Protein AF-A0A3D8PCH6-F1 (afdb_monomer_lite)

InterPro domains:
  IPR036518 CobE/GbiG C-terminal domain superfamily [SSF159664] (2-35)

Foldseek 3Di:
DAVVVQDVVQDPQKDWPDDWDADPVNPDIHTHIDHDDD

Structure (mmCIF, N/CA/C/O backbone):
data_AF-A0A3D8PCH6-F1
#
_entry.id   AF-A0A3D8PCH6-F1
#
loop_
_atom_site.group_PDB
_atom_site.id
_atom_site.type_symbol
_atom_site.label_atom_id
_atom_site.label_alt_id
_atom_site.label_comp_id
_atom_site.label_asym_id
_atom_site.label_entity_id
_atom_site.label_seq_id
_atom_site.pdbx_PDB_ins_code
_atom_site.Cartn_x
_atom_site.Cartn_y
_atom_site.Cartn_z
_atom_site.occupancy
_atom_site.B_iso_or_equiv
_atom_site.auth_seq_id
_atom_site.auth_comp_id
_atom_site.auth_asym_id
_atom_site.auth_atom_id
_atom_site.pdbx_PDB_model_num
ATOM 1 N N . LEU A 1 1 ? -8.578 6.989 -5.085 1.00 92.00 1 LEU A N 1
ATOM 2 C CA . LEU A 1 1 ? -7.732 8.032 -5.704 1.00 92.00 1 LEU A CA 1
ATOM 3 C C . LEU A 1 1 ? -6.269 7.891 -5.297 1.00 92.00 1 LEU A C 1
ATOM 5 O O . LEU A 1 1 ? -5.458 7.760 -6.195 1.00 92.00 1 LEU A O 1
ATOM 9 N N . ALA A 1 2 ? -5.936 7.868 -3.999 1.00 97.88 2 ALA A N 1
ATOM 10 C CA . ALA A 1 2 ? -4.544 7.876 -3.526 1.00 97.88 2 ALA A CA 1
ATOM 11 C C . ALA A 1 2 ? -3.618 6.835 -4.193 1.00 97.88 2 ALA A C 1
ATOM 13 O O . ALA A 1 2 ? -2.598 7.216 -4.752 1.00 97.88 2 ALA A O 1
ATOM 14 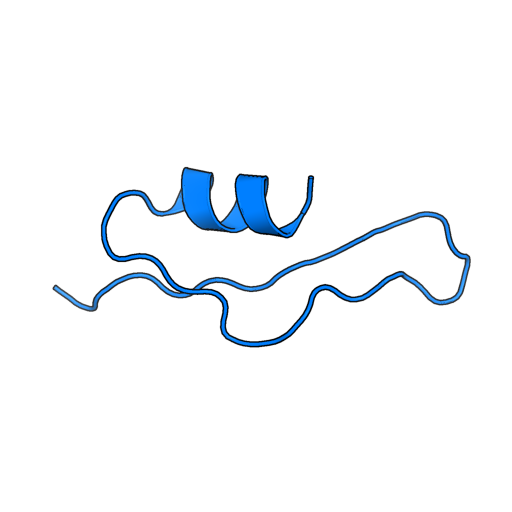N N . GLU A 1 3 ? -3.988 5.550 -4.203 1.00 97.75 3 GLU A N 1
ATOM 15 C CA . GLU A 1 3 ? -3.157 4.488 -4.809 1.00 97.75 3 GLU A CA 1
ATOM 16 C C . GLU A 1 3 ? -2.987 4.679 -6.319 1.00 97.75 3 GLU A C 1
ATOM 18 O O . GLU A 1 3 ? -1.875 4.613 -6.832 1.00 97.75 3 GLU A O 1
ATOM 23 N N . ALA A 1 4 ? -4.076 4.994 -7.024 1.00 97.75 4 ALA A N 1
ATOM 24 C CA . ALA A 1 4 ? -4.029 5.264 -8.457 1.00 97.75 4 ALA A CA 1
ATOM 25 C C . ALA A 1 4 ? -3.137 6.475 -8.787 1.00 97.75 4 ALA A C 1
ATOM 27 O O . ALA A 1 4 ? -2.372 6.419 -9.743 1.00 97.75 4 ALA A O 1
ATOM 28 N N . ALA A 1 5 ? -3.198 7.545 -7.986 1.00 98.00 5 ALA A N 1
ATOM 29 C CA . ALA A 1 5 ? -2.358 8.728 -8.166 1.00 98.00 5 ALA A CA 1
ATOM 30 C C . ALA A 1 5 ? -0.873 8.426 -7.903 1.00 98.00 5 ALA A C 1
ATOM 32 O O . ALA A 1 5 ? -0.021 8.855 -8.676 1.00 98.00 5 ALA A O 1
ATOM 33 N N . ALA A 1 6 ? -0.568 7.653 -6.856 1.00 97.88 6 ALA A N 1
ATOM 34 C CA . ALA A 1 6 ? 0.799 7.249 -6.532 1.00 97.88 6 ALA A CA 1
ATOM 35 C C . ALA A 1 6 ? 1.423 6.382 -7.641 1.00 97.88 6 ALA A C 1
ATOM 37 O O . ALA A 1 6 ? 2.547 6.641 -8.061 1.00 97.88 6 ALA A O 1
ATOM 38 N N . LEU A 1 7 ? 0.681 5.399 -8.164 1.00 97.62 7 LEU A N 1
ATOM 39 C CA . LEU A 1 7 ? 1.140 4.564 -9.282 1.00 97.62 7 LEU A CA 1
ATOM 40 C C . LEU A 1 7 ? 1.302 5.376 -10.574 1.00 97.62 7 LEU A C 1
ATOM 42 O O . LEU A 1 7 ? 2.308 5.243 -11.268 1.00 97.62 7 LEU A O 1
ATOM 46 N N . ALA A 1 8 ? 0.343 6.253 -10.884 1.00 97.38 8 ALA A N 1
ATOM 47 C CA . ALA A 1 8 ? 0.393 7.088 -12.083 1.00 97.38 8 ALA A CA 1
ATOM 48 C C . ALA A 1 8 ? 1.594 8.048 -12.094 1.00 97.38 8 ALA A C 1
ATOM 50 O O . ALA A 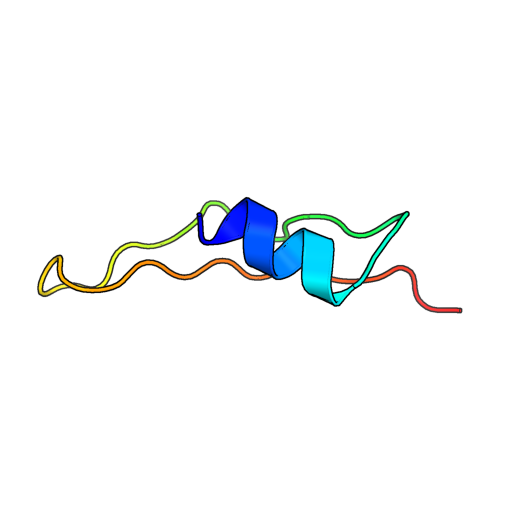1 8 ? 2.110 8.351 -13.166 1.00 97.38 8 ALA A O 1
ATOM 51 N N . ALA A 1 9 ? 2.058 8.499 -10.924 1.00 96.75 9 ALA A N 1
ATOM 52 C CA . ALA A 1 9 ? 3.228 9.368 -10.807 1.00 96.75 9 ALA A CA 1
ATOM 53 C C . ALA A 1 9 ? 4.554 8.676 -11.181 1.00 96.75 9 ALA A C 1
ATOM 55 O O . ALA A 1 9 ? 5.507 9.362 -11.540 1.00 96.75 9 ALA A O 1
ATOM 56 N N . LEU A 1 10 ? 4.622 7.343 -11.091 1.00 96.88 10 LEU A N 1
ATOM 57 C CA . LEU A 1 10 ? 5.842 6.558 -11.320 1.00 96.88 10 LEU A CA 1
ATOM 58 C C . LEU A 1 10 ? 5.830 5.798 -12.655 1.00 96.88 1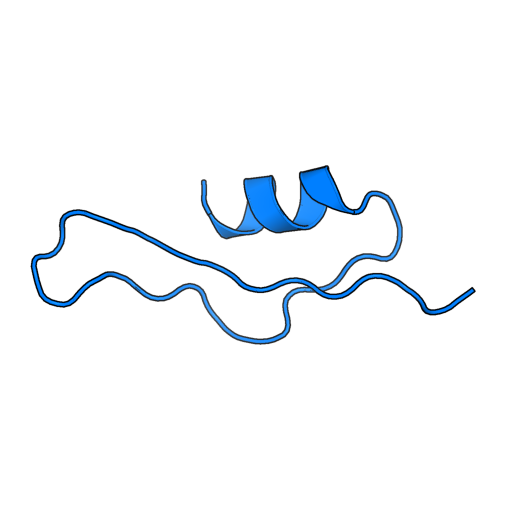0 LEU A C 1
ATOM 60 O O . LEU A 1 10 ? 6.887 5.573 -13.235 1.00 96.88 10 LEU A O 1
ATOM 64 N N . GLY A 1 11 ? 4.650 5.430 -13.165 1.00 93.56 11 GLY A N 1
ATOM 65 C CA . GLY A 1 11 ? 4.506 4.734 -14.445 1.00 93.56 11 GLY A CA 1
ATOM 66 C C . GLY A 1 11 ? 4.603 3.200 -14.351 1.00 93.56 11 GLY A C 1
ATOM 67 O O . GLY A 1 11 ? 4.410 2.624 -13.277 1.00 93.56 11 GLY A O 1
ATOM 68 N N . PRO A 1 12 ? 4.817 2.506 -15.488 1.00 95.56 12 PRO A N 1
ATOM 69 C CA . PRO A 1 12 ? 4.841 1.043 -15.543 1.00 95.56 12 PRO A CA 1
ATOM 70 C C . PRO A 1 12 ? 5.874 0.420 -14.595 1.00 95.56 12 PRO A C 1
ATOM 72 O O . PRO A 1 12 ? 6.980 0.927 -14.459 1.00 95.56 12 PRO A O 1
ATOM 75 N N . GLY A 1 13 ? 5.513 -0.698 -13.960 1.00 94.31 13 GLY A N 1
ATOM 76 C CA . GLY A 1 13 ? 6.374 -1.398 -12.994 1.00 94.31 13 GLY A CA 1
ATOM 77 C C . GLY A 1 13 ? 6.273 -0.879 -11.555 1.00 94.31 13 GLY A C 1
ATOM 78 O O . GLY A 1 13 ? 6.760 -1.539 -10.639 1.00 94.31 13 GLY A O 1
ATOM 79 N N . ALA A 1 14 ? 5.592 0.250 -11.327 1.00 96.94 14 ALA A N 1
ATOM 80 C CA . ALA A 1 14 ? 5.340 0.741 -9.980 1.00 96.94 14 ALA A CA 1
ATOM 81 C C . ALA A 1 14 ? 4.453 -0.218 -9.170 1.00 96.94 14 ALA A C 1
ATOM 83 O O . ALA A 1 14 ? 3.522 -0.836 -9.697 1.00 96.94 14 ALA A O 1
ATOM 84 N N . ARG A 1 15 ? 4.707 -0.297 -7.861 1.00 97.00 15 ARG A N 1
ATOM 85 C CA . ARG A 1 15 ? 3.931 -1.120 -6.921 1.00 97.00 15 ARG A CA 1
ATOM 86 C C . ARG A 1 15 ? 3.612 -0.361 -5.640 1.00 97.00 15 ARG A C 1
ATOM 88 O O . ARG A 1 15 ? 4.390 0.478 -5.196 1.00 97.00 15 ARG A O 1
ATOM 95 N N . ILE A 1 16 ? 2.465 -0.673 -5.041 1.00 97.75 16 ILE A N 1
ATOM 96 C CA . ILE A 1 16 ? 2.064 -0.145 -3.733 1.00 97.75 16 ILE A CA 1
ATOM 97 C C . ILE A 1 16 ? 2.826 -0.888 -2.635 1.00 97.75 16 ILE A C 1
ATOM 99 O O . ILE A 1 16 ? 2.850 -2.118 -2.627 1.00 97.75 16 ILE A O 1
ATOM 103 N N . THR A 1 17 ? 3.422 -0.146 -1.702 1.00 97.38 17 THR A N 1
ATOM 104 C CA . THR A 1 17 ? 4.233 -0.728 -0.617 1.00 97.38 17 THR A CA 1
ATOM 105 C C . THR A 1 17 ? 3.401 -1.139 0.597 1.00 97.38 17 THR A C 1
ATOM 107 O O . THR A 1 17 ? 3.802 -2.019 1.356 1.00 97.38 17 THR A O 1
ATOM 110 N N . ALA A 1 18 ? 2.233 -0.520 0.781 1.00 95.75 18 ALA A N 1
ATOM 111 C CA . ALA A 1 18 ? 1.283 -0.804 1.853 1.00 95.75 18 ALA A CA 1
ATOM 112 C C . ALA A 1 18 ? -0.124 -0.286 1.489 1.00 95.75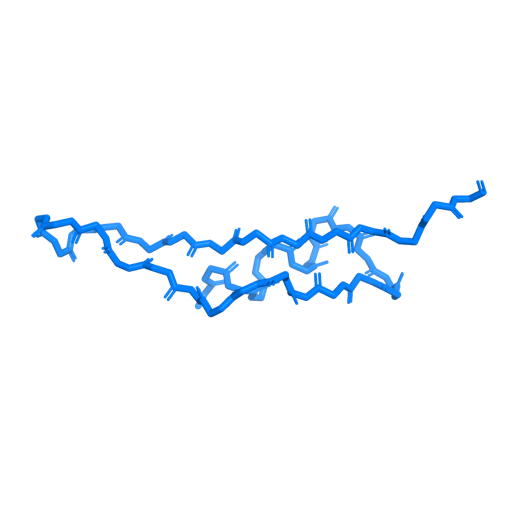 18 ALA A C 1
ATOM 114 O O . ALA A 1 18 ? -0.231 0.634 0.676 1.00 95.75 18 ALA A O 1
ATOM 115 N N . PRO A 1 19 ? -1.205 -0.805 2.104 1.00 96.62 19 PRO A N 1
ATOM 116 C CA . PRO A 1 19 ? -2.552 -0.274 1.896 1.00 96.62 19 PRO A CA 1
ATOM 117 C C . PRO A 1 19 ? -2.631 1.237 2.149 1.00 96.62 19 PRO A C 1
ATOM 119 O O . PRO A 1 19 ? -1.983 1.755 3.063 1.00 96.62 19 PRO A O 1
ATOM 122 N N . ARG A 1 20 ? -3.467 1.949 1.383 1.00 97.44 20 ARG A N 1
ATOM 123 C CA . ARG A 1 20 ? -3.730 3.377 1.637 1.00 97.44 20 ARG A CA 1
ATOM 124 C C . ARG A 1 20 ? -4.202 3.647 3.066 1.00 97.44 20 ARG A C 1
ATOM 126 O O . ARG A 1 20 ? -5.022 2.919 3.624 1.00 97.44 20 ARG A O 1
ATOM 133 N N . VAL A 1 21 ? -3.767 4.779 3.606 1.00 98.38 21 VAL A N 1
ATOM 134 C CA . VAL A 1 21 ? -4.148 5.266 4.935 1.00 98.38 21 VAL A CA 1
ATOM 135 C C . VAL A 1 21 ? -5.101 6.447 4.790 1.00 98.38 21 VAL A C 1
ATOM 137 O O . VAL A 1 21 ? -4.986 7.245 3.857 1.00 98.38 21 VAL A O 1
ATOM 140 N N . THR A 1 22 ? -6.050 6.555 5.717 1.00 98.38 22 THR A N 1
ATOM 141 C CA . THR A 1 22 ? -6.894 7.744 5.887 1.00 98.38 22 THR A CA 1
ATOM 142 C C . THR A 1 22 ? -6.377 8.525 7.091 1.00 98.38 22 THR A C 1
ATOM 144 O O . THR A 1 22 ? -6.028 7.920 8.104 1.00 98.38 22 THR A O 1
ATOM 147 N N . SER A 1 23 ? -6.287 9.849 6.973 1.00 97.56 23 SER A N 1
ATOM 148 C CA . SER A 1 23 ? -5.904 10.732 8.080 1.00 97.56 23 SER A CA 1
ATOM 149 C C . SER A 1 23 ? -6.844 10.550 9.274 1.00 97.56 23 SER A C 1
ATOM 151 O O . SER A 1 23 ? -8.005 10.175 9.107 1.00 97.56 23 SER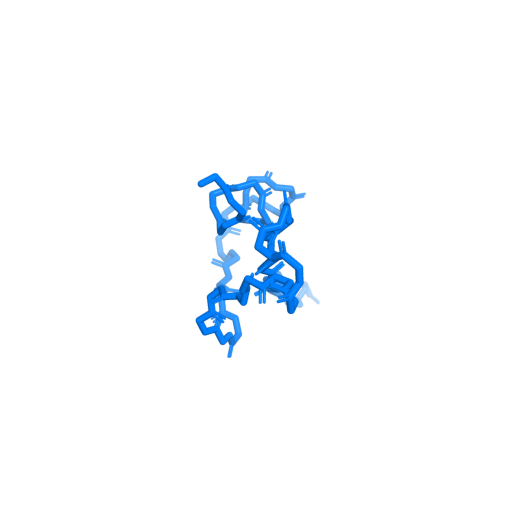 A O 1
ATOM 153 N N . GLN A 1 24 ? -6.350 10.827 10.481 1.00 98.38 24 GLN A N 1
ATOM 154 C CA . GLN A 1 24 ? -7.121 10.677 11.720 1.00 98.38 24 GLN A CA 1
ATOM 155 C C . GLN A 1 24 ? -8.394 11.533 11.732 1.00 98.38 24 GLN A C 1
ATOM 157 O O . GLN A 1 24 ? -9.405 11.121 12.288 1.00 98.38 24 GLN A O 1
ATOM 162 N N . ASP A 1 25 ? -8.354 12.699 11.087 1.00 97.75 25 ASP A N 1
ATOM 163 C CA . ASP A 1 25 ? -9.502 13.597 10.928 1.00 97.75 25 ASP A CA 1
ATOM 164 C C . ASP A 1 25 ? -10.472 13.173 9.808 1.00 97.75 25 ASP A C 1
ATOM 166 O O . ASP A 1 25 ? -11.495 13.819 9.600 1.00 97.75 25 ASP A O 1
ATOM 170 N N . GLY A 1 26 ? -10.167 12.102 9.071 1.00 97.75 26 GLY A N 1
ATOM 171 C CA . GLY A 1 26 ? -10.982 11.599 7.966 1.00 97.75 26 GLY A CA 1
ATOM 172 C C . GLY A 1 26 ? -10.910 12.428 6.679 1.00 97.75 26 GLY A C 1
ATOM 173 O O . GLY A 1 26 ? -11.563 12.069 5.701 1.00 97.75 26 GLY A O 1
ATOM 174 N N . MET A 1 27 ? -10.122 13.507 6.645 1.00 97.88 27 MET A N 1
ATOM 175 C CA . MET A 1 27 ? -10.157 14.483 5.547 1.00 97.88 27 MET A CA 1
ATOM 176 C C . MET A 1 27 ? -9.236 14.126 4.378 1.00 97.88 27 MET A C 1
ATOM 178 O O . MET A 1 27 ? -9.507 14.500 3.237 1.00 97.88 27 MET A O 1
ATOM 182 N N . ALA A 1 28 ? -8.149 13.398 4.638 1.00 97.62 28 ALA A N 1
ATOM 183 C CA . ALA A 1 28 ? -7.144 13.051 3.636 1.00 97.62 28 ALA A CA 1
ATOM 184 C C . ALA A 1 28 ? -6.954 11.539 3.490 1.00 97.62 28 ALA A C 1
ATOM 186 O O . ALA A 1 28 ? -7.153 10.772 4.432 1.00 97.62 28 ALA A O 1
ATOM 187 N N . THR A 1 29 ? -6.498 11.114 2.309 1.00 98.12 29 THR A N 1
ATOM 188 C CA . THR A 1 29 ? -6.044 9.738 2.058 1.00 98.12 29 THR A CA 1
ATOM 189 C C . THR A 1 29 ? -4.682 9.759 1.380 1.00 98.12 29 THR A C 1
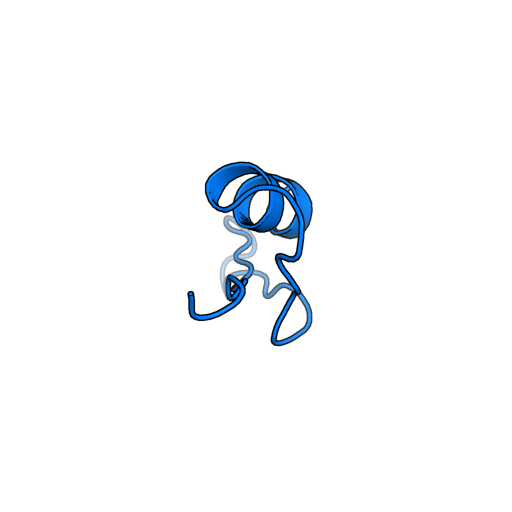ATOM 191 O O . THR A 1 29 ? -4.465 10.578 0.489 1.00 98.12 29 THR A O 1
ATOM 194 N N . ALA A 1 30 ? -3.786 8.861 1.781 1.00 98.00 30 ALA A N 1
ATOM 195 C CA . ALA A 1 30 ? -2.424 8.773 1.264 1.00 98.00 30 ALA A CA 1
ATOM 196 C C . ALA A 1 30 ? -2.072 7.329 0.893 1.00 98.00 30 ALA A C 1
ATOM 198 O O . ALA A 1 30 ? -2.563 6.383 1.509 1.00 98.00 30 ALA A O 1
ATOM 199 N N . ALA A 1 31 ? -1.225 7.170 -0.119 1.00 98.50 31 ALA A N 1
ATOM 200 C CA . ALA A 1 31 ? -0.665 5.893 -0.541 1.00 98.50 31 ALA A CA 1
ATOM 201 C C . ALA A 1 31 ? 0.802 6.098 -0.918 1.00 98.50 31 ALA A C 1
ATOM 203 O O . ALA A 1 31 ? 1.164 7.164 -1.418 1.00 98.50 31 ALA A O 1
ATOM 204 N N . ILE A 1 32 ? 1.623 5.079 -0.680 1.00 97.94 32 ILE A N 1
ATOM 205 C CA . ILE A 1 32 ? 3.038 5.076 -1.040 1.00 97.94 32 ILE A CA 1
ATOM 206 C C . ILE A 1 32 ? 3.236 4.016 -2.117 1.00 97.94 32 ILE A C 1
ATOM 208 O O . ILE A 1 32 ? 2.781 2.878 -1.982 1.00 97.94 32 ILE A O 1
ATOM 212 N N . ALA A 1 33 ? 3.902 4.420 -3.191 1.00 97.88 33 ALA A N 1
ATOM 213 C CA . ALA A 1 33 ? 4.314 3.545 -4.269 1.00 97.88 33 ALA A CA 1
ATOM 214 C C . ALA A 1 33 ? 5.825 3.656 -4.454 1.00 97.88 33 ALA A C 1
ATOM 216 O O . ALA A 1 33 ? 6.416 4.704 -4.192 1.00 97.88 33 ALA A O 1
ATOM 217 N N . GLU A 1 34 ? 6.430 2.576 -4.921 1.00 97.44 34 GLU A N 1
ATOM 218 C CA . GLU A 1 34 ? 7.831 2.532 -5.318 1.00 97.44 34 GLU A CA 1
ATOM 219 C C . GLU A 1 34 ? 7.938 2.124 -6.788 1.00 97.44 34 GLU A C 1
ATOM 221 O O . GLU A 1 34 ? 7.154 1.304 -7.274 1.00 97.44 34 GLU A O 1
ATOM 226 N N . GLY A 1 35 ? 8.873 2.757 -7.498 1.00 95.75 35 GLY A N 1
ATOM 227 C CA . GLY A 1 35 ? 9.204 2.436 -8.884 1.00 95.75 35 GLY A CA 1
ATOM 228 C C . GLY A 1 35 ? 10.242 1.321 -8.949 1.00 95.75 35 GLY A C 1
ATOM 229 O O . GLY A 1 35 ? 10.878 0.994 -7.945 1.00 95.75 35 GLY A O 1
ATOM 230 N N . ASP A 1 36 ? 10.414 0.739 -10.129 1.00 87.38 36 ASP A N 1
ATOM 231 C CA . ASP A 1 36 ? 11.503 -0.207 -10.364 1.00 87.38 36 ASP A CA 1
ATOM 232 C C . ASP A 1 36 ? 12.846 0.552 -10.355 1.00 87.38 36 ASP A C 1
ATOM 234 O O . ASP A 1 36 ? 12.965 1.552 -11.075 1.00 87.38 36 ASP A O 1
ATOM 238 N N . PRO A 1 37 ? 13.837 0.175 -9.522 1.00 72.38 37 PRO A N 1
ATOM 239 C CA . PRO A 1 37 ? 15.175 0.738 -9.638 1.00 72.38 37 PRO A CA 1
ATOM 240 C C . PRO A 1 37 ? 15.768 0.350 -11.000 1.00 72.38 37 PRO A C 1
ATOM 242 O O . PRO A 1 37 ? 15.938 -0.832 -11.287 1.00 72.38 37 PRO A O 1
ATOM 245 N N . ALA A 1 38 ? 16.049 1.356 -11.832 1.00 70.19 38 ALA A N 1
ATOM 246 C CA . ALA A 1 38 ? 16.754 1.186 -13.103 1.00 70.19 38 ALA A CA 1
ATOM 247 C C . ALA A 1 38 ? 18.177 0.635 -12.915 1.00 70.19 38 ALA A C 1
ATOM 249 O O . ALA A 1 38 ? 18.819 0.990 -11.896 1.00 70.19 38 ALA A O 1
#

pLDDT: mean 95.51, std 6.08, range [70.19, 98.5]

Organism: NCBI:txid34006

Sequence (38 aa):
LAEAAALAALGPGARITAPRVTSQDGMATAAIAEGDPA

Secondary structure (DSSP, 8-state):
-HHHHHHHHH-TT-EESS--EE-TTSS-EE--EEPPP-

Radius of gyration: 10.9 Å; chains: 1; bounding box: 28×16×27 Å